Protein AF-A0A8S2U4J9-F1 (afdb_monomer)

Structure (mmCIF, N/CA/C/O backbone):
data_AF-A0A8S2U4J9-F1
#
_entry.id   AF-A0A8S2U4J9-F1
#
loop_
_atom_site.group_PDB
_atom_site.id
_atom_site.type_symbol
_atom_site.label_atom_id
_atom_site.label_alt_id
_atom_site.label_comp_id
_atom_site.label_asym_id
_atom_site.label_entity_id
_atom_site.label_seq_id
_atom_site.pdbx_PDB_ins_code
_atom_site.Cartn_x
_atom_site.Cartn_y
_atom_site.Cartn_z
_atom_site.occupancy
_atom_site.B_iso_or_equiv
_atom_site.auth_seq_id
_atom_site.auth_comp_id
_atom_site.auth_asym_id
_atom_site.auth_atom_id
_atom_site.pdbx_PDB_model_num
ATOM 1 N N . GLN A 1 1 ? -0.923 -7.277 4.933 1.00 73.62 1 GLN A N 1
ATOM 2 C CA . GLN A 1 1 ? 0.341 -7.608 4.238 1.00 73.62 1 GLN A CA 1
ATOM 3 C C . GLN A 1 1 ? 0.120 -8.498 3.011 1.00 73.62 1 GLN A C 1
ATOM 5 O O . GLN A 1 1 ? 0.466 -8.066 1.919 1.00 73.62 1 GLN A O 1
ATOM 10 N N . THR A 1 2 ? -0.538 -9.656 3.144 1.00 82.12 2 THR A N 1
ATOM 11 C CA . THR A 1 2 ? -0.773 -10.623 2.046 1.00 82.12 2 THR A CA 1
ATOM 12 C C . THR A 1 2 ? -1.411 -10.033 0.783 1.00 82.12 2 THR A C 1
ATOM 14 O O . THR A 1 2 ? -1.070 -10.451 -0.316 1.00 82.12 2 THR A O 1
ATOM 17 N N . LEU A 1 3 ? -2.297 -9.037 0.913 1.00 84.44 3 LEU A N 1
ATOM 18 C CA . LEU A 1 3 ? -2.905 -8.355 -0.238 1.00 84.44 3 LEU A CA 1
ATOM 19 C C . LEU A 1 3 ? -1.859 -7.671 -1.131 1.00 84.44 3 LEU A C 1
ATOM 21 O O . LEU A 1 3 ? -1.928 -7.778 -2.347 1.00 84.44 3 LEU A O 1
ATOM 25 N N . ILE A 1 4 ? -0.879 -6.986 -0.535 1.00 80.12 4 ILE A N 1
ATOM 26 C CA . ILE A 1 4 ? 0.176 -6.297 -1.292 1.00 80.12 4 ILE A CA 1
ATOM 27 C C . ILE A 1 4 ? 1.090 -7.334 -1.949 1.00 80.12 4 ILE A C 1
ATOM 29 O O . ILE A 1 4 ? 1.424 -7.219 -3.124 1.00 80.12 4 ILE A O 1
ATOM 33 N N . GLU A 1 5 ? 1.437 -8.389 -1.216 1.00 78.44 5 GLU A N 1
ATOM 34 C CA . GLU A 1 5 ? 2.281 -9.466 -1.736 1.00 78.44 5 GLU A CA 1
ATOM 35 C C . GLU A 1 5 ? 1.636 -10.218 -2.901 1.00 78.44 5 GLU A C 1
ATOM 37 O O . GLU A 1 5 ? 2.303 -10.518 -3.885 1.00 78.44 5 GLU A O 1
ATOM 42 N N . ARG A 1 6 ? 0.333 -10.490 -2.844 1.00 76.06 6 ARG A N 1
ATOM 43 C CA . ARG A 1 6 ? -0.348 -11.150 -3.958 1.00 76.06 6 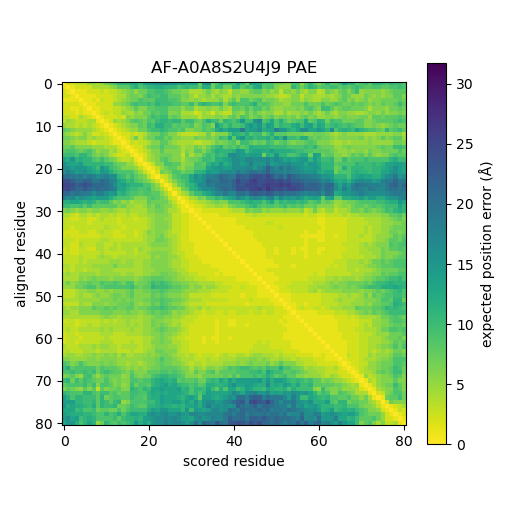ARG A CA 1
ATOM 44 C C . ARG A 1 6 ? -0.635 -10.181 -5.094 1.00 76.06 6 ARG A C 1
ATOM 46 O O . ARG A 1 6 ? -0.119 -10.365 -6.186 1.00 76.06 6 ARG A O 1
ATOM 53 N N . GLU A 1 7 ? -1.395 -9.126 -4.833 1.00 80.31 7 GLU A N 1
ATOM 54 C CA . GLU A 1 7 ? -1.981 -8.294 -5.892 1.00 80.31 7 GLU A CA 1
ATOM 55 C C . GLU A 1 7 ? -0.990 -7.316 -6.527 1.00 80.31 7 GLU A C 1
ATOM 57 O O . GLU A 1 7 ? -1.172 -6.908 -7.671 1.00 80.31 7 GLU A O 1
ATOM 62 N N . TRP A 1 8 ? 0.072 -6.938 -5.814 1.00 80.31 8 TRP A N 1
ATOM 63 C CA . TRP A 1 8 ? 1.051 -5.981 -6.330 1.00 80.31 8 TRP A CA 1
ATOM 64 C C . TRP A 1 8 ? 2.384 -6.626 -6.670 1.00 80.31 8 TRP A C 1
ATOM 66 O O . TRP A 1 8 ? 2.993 -6.264 -7.676 1.00 80.31 8 TRP A O 1
ATOM 76 N N . PHE A 1 9 ? 2.856 -7.566 -5.852 1.00 72.25 9 PHE A N 1
ATOM 77 C CA . PHE A 1 9 ? 4.127 -8.238 -6.111 1.00 72.25 9 PHE A CA 1
ATOM 78 C C . PHE A 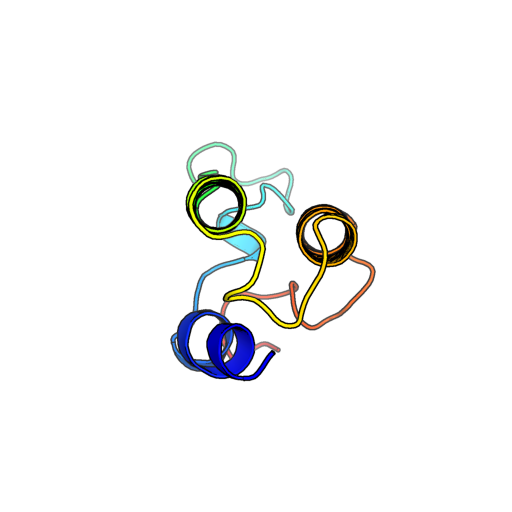1 9 ? 3.952 -9.393 -7.103 1.00 72.25 9 PHE A C 1
ATOM 80 O O . PHE A 1 9 ? 4.498 -9.300 -8.200 1.00 72.25 9 PHE A O 1
ATOM 87 N N . ALA A 1 10 ? 3.115 -10.389 -6.797 1.00 70.75 10 ALA A N 1
ATOM 88 C CA . ALA A 1 10 ? 2.983 -11.579 -7.645 1.00 70.75 10 ALA A CA 1
ATOM 89 C C . ALA A 1 10 ? 2.342 -11.307 -9.022 1.00 70.75 10 ALA A C 1
ATOM 91 O O . ALA A 1 10 ? 2.674 -11.963 -10.006 1.00 70.75 10 ALA A O 1
ATOM 92 N N . PHE A 1 11 ? 1.455 -10.312 -9.133 1.00 73.25 11 PHE A N 1
ATOM 93 C CA . PHE A 1 11 ? 0.881 -9.907 -10.428 1.00 73.25 11 PHE A CA 1
ATOM 94 C C . PHE A 1 11 ? 1.751 -8.908 -11.217 1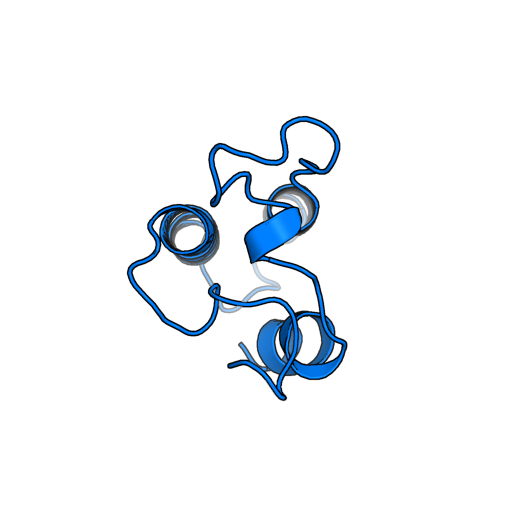.00 73.25 11 PHE A C 1
ATOM 96 O O . PHE A 1 11 ? 1.331 -8.417 -12.267 1.00 73.25 11 PHE A O 1
ATOM 103 N N . GLY A 1 12 ? 2.980 -8.629 -10.763 1.00 69.31 12 GLY A N 1
ATOM 104 C CA . GLY A 1 12 ? 3.996 -7.949 -11.573 1.00 69.31 12 GLY A CA 1
ATOM 105 C C . GLY A 1 12 ? 3.782 -6.444 -11.739 1.00 69.31 12 GLY A C 1
ATOM 106 O O . GLY A 1 12 ? 3.989 -5.895 -12.827 1.00 69.31 12 GLY A O 1
ATOM 107 N N . HIS A 1 13 ? 3.355 -5.743 -10.681 1.00 78.25 13 HIS A N 1
ATOM 108 C CA . HIS A 1 13 ? 3.363 -4.284 -10.723 1.00 78.25 13 HIS A CA 1
ATOM 109 C C . HIS A 1 13 ? 4.801 -3.780 -10.924 1.00 78.25 13 HIS A C 1
ATOM 111 O O . HIS A 1 13 ? 5.705 -4.107 -10.158 1.00 78.25 13 HIS A O 1
ATOM 117 N N . ARG A 1 14 ? 5.005 -2.951 -11.953 1.00 73.94 14 ARG A N 1
ATOM 118 C CA . ARG A 1 14 ? 6.330 -2.474 -12.381 1.00 73.94 14 ARG A CA 1
ATOM 119 C C . ARG A 1 14 ? 6.862 -1.350 -11.494 1.00 73.94 14 ARG A C 1
ATOM 121 O O . ARG A 1 14 ? 6.878 -0.186 -11.898 1.00 73.94 14 ARG A O 1
ATOM 128 N N . PHE A 1 15 ? 7.236 -1.678 -10.260 1.00 75.38 15 PHE A N 1
ATOM 129 C CA . PHE A 1 15 ? 7.642 -0.693 -9.260 1.00 75.38 15 PHE A CA 1
ATOM 130 C C . PHE A 1 15 ? 8.817 0.172 -9.721 1.00 75.38 15 PHE A C 1
ATOM 132 O O . PHE A 1 15 ? 8.764 1.387 -9.555 1.00 75.38 15 PHE A O 1
ATOM 139 N N . SER A 1 16 ? 9.840 -0.389 -10.361 1.00 70.06 16 SER A N 1
ATOM 140 C CA . SER A 1 16 ? 11.017 0.391 -10.761 1.00 70.06 16 SER A CA 1
ATOM 141 C C . SER A 1 16 ? 10.702 1.376 -11.890 1.00 70.06 16 SER A C 1
ATOM 143 O O . SER A 1 16 ? 11.083 2.550 -11.830 1.00 70.06 16 SER A O 1
ATOM 145 N N . HIS A 1 17 ? 9.898 0.937 -12.861 1.00 68.38 17 HIS A N 1
ATOM 146 C CA . HIS A 1 17 ? 9.479 1.755 -13.993 1.00 68.38 17 HIS A CA 1
ATOM 147 C C . HIS A 1 17 ? 8.476 2.848 -13.594 1.00 68.38 17 HIS A C 1
ATOM 149 O O . HIS A 1 17 ? 8.484 3.944 -14.157 1.00 68.38 17 HIS A O 1
ATOM 155 N N . ARG A 1 18 ? 7.595 2.564 -12.626 1.00 71.00 18 ARG A N 1
ATOM 156 C CA . ARG A 1 18 ? 6.537 3.487 -12.186 1.00 71.00 18 ARG A CA 1
ATOM 157 C C . ARG A 1 18 ? 6.991 4.485 -11.126 1.00 71.00 18 ARG A C 1
ATOM 159 O O . ARG A 1 18 ? 6.389 5.550 -11.035 1.00 71.00 18 ARG A O 1
ATOM 166 N N . SER A 1 19 ? 8.068 4.191 -10.396 1.00 67.38 19 SER A N 1
ATOM 167 C CA . SER A 1 19 ? 8.536 4.995 -9.252 1.00 67.38 19 SER A CA 1
ATOM 168 C C . SER A 1 19 ? 9.687 5.953 -9.590 1.00 67.38 19 SER A C 1
ATOM 170 O O . SER A 1 19 ? 10.317 6.491 -8.685 1.00 67.38 19 SER A O 1
ATOM 172 N N . ASN A 1 20 ? 9.981 6.170 -10.882 1.00 65.12 20 ASN A N 1
ATOM 173 C CA . ASN A 1 20 ? 11.090 7.013 -11.361 1.00 65.12 20 ASN A CA 1
ATOM 174 C C . ASN A 1 20 ? 12.448 6.654 -10.713 1.00 65.12 20 ASN A C 1
ATOM 176 O O . ASN A 1 20 ? 13.307 7.515 -10.527 1.00 65.12 20 ASN A O 1
ATOM 180 N N . GLN A 1 21 ? 12.640 5.378 -10.348 1.00 64.81 21 GLN A N 1
ATOM 181 C CA . GLN A 1 21 ? 13.843 4.892 -9.658 1.00 64.81 21 GLN A CA 1
ATOM 182 C C . GLN A 1 21 ? 15.082 4.892 -10.572 1.00 64.81 21 GLN A C 1
ATOM 184 O O . GLN A 1 21 ? 16.209 4.815 -10.089 1.00 64.81 21 GLN A O 1
ATOM 189 N N . THR A 1 22 ? 14.889 5.020 -11.887 1.00 60.94 22 THR A N 1
ATOM 190 C CA . THR A 1 22 ? 15.955 5.134 -12.888 1.00 60.94 22 THR A CA 1
ATOM 191 C C . THR A 1 22 ? 15.850 6.474 -13.614 1.00 60.94 22 THR A C 1
ATOM 193 O O . THR A 1 22 ? 14.826 6.758 -14.235 1.00 60.94 22 THR A O 1
ATOM 196 N N . ALA A 1 23 ? 16.924 7.272 -13.604 1.00 59.25 23 ALA A N 1
ATOM 197 C CA . ALA A 1 23 ? 16.984 8.615 -14.205 1.00 59.25 23 ALA A CA 1
ATOM 198 C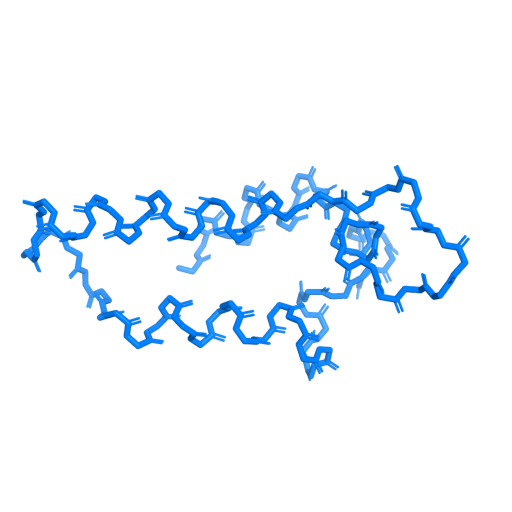 C . ALA A 1 23 ? 16.679 8.672 -15.721 1.00 59.25 23 ALA A C 1
ATOM 200 O O . ALA A 1 23 ? 16.495 9.753 -16.282 1.00 59.25 23 ALA A O 1
ATOM 201 N N . THR A 1 24 ? 16.637 7.518 -16.385 1.00 59.09 24 THR A N 1
ATOM 202 C CA . THR A 1 24 ? 16.528 7.359 -17.837 1.00 59.09 24 THR A CA 1
ATOM 203 C C . THR A 1 24 ? 15.091 7.337 -18.370 1.00 59.09 24 THR A C 1
ATOM 205 O O . THR A 1 24 ? 14.902 7.627 -19.547 1.00 59.09 24 THR A O 1
ATOM 208 N N . ASN A 1 25 ? 14.067 7.077 -17.543 1.00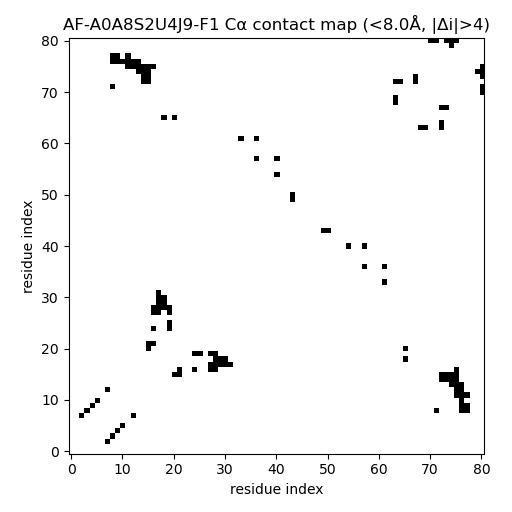 54.12 25 ASN A N 1
ATOM 209 C CA . ASN A 1 25 ? 12.683 6.866 -18.004 1.00 54.12 25 ASN A CA 1
ATOM 210 C C . ASN A 1 25 ? 11.687 7.872 -17.404 1.00 54.12 25 ASN A C 1
ATOM 212 O O . ASN A 1 25 ? 10.900 7.549 -16.518 1.00 54.12 25 ASN A O 1
ATOM 216 N N . LYS A 1 26 ? 11.670 9.102 -17.933 1.00 58.88 26 LYS A N 1
ATOM 217 C CA . LYS A 1 26 ? 10.746 10.166 -17.483 1.00 58.88 26 LYS A CA 1
ATOM 218 C C . LYS A 1 26 ? 9.301 10.012 -17.981 1.00 58.88 26 LYS A C 1
ATOM 220 O O . LYS A 1 26 ? 8.414 10.690 -17.479 1.00 58.88 26 LYS A O 1
ATOM 225 N N . THR A 1 27 ? 9.051 9.145 -18.962 1.00 63.47 27 THR A N 1
ATOM 226 C CA . THR A 1 27 ? 7.738 8.981 -19.616 1.00 63.47 27 THR A CA 1
ATOM 227 C C . THR A 1 27 ? 6.867 7.882 -18.998 1.00 63.47 27 THR A C 1
ATOM 229 O O . THR A 1 27 ? 5.714 7.729 -19.390 1.00 63.47 27 THR A O 1
ATOM 232 N N . GLY A 1 28 ? 7.397 7.117 -18.036 1.00 64.19 28 GLY A N 1
ATOM 233 C CA . GLY A 1 28 ? 6.730 5.955 -17.437 1.00 64.19 28 GLY A CA 1
ATOM 234 C C . GLY A 1 28 ? 6.260 6.136 -15.994 1.00 64.19 28 GLY A C 1
ATOM 235 O O . GLY A 1 28 ? 5.638 5.214 -15.459 1.00 64.19 28 GLY A O 1
ATOM 236 N N . PHE A 1 29 ? 6.551 7.286 -15.376 1.00 74.81 29 PHE A N 1
ATOM 237 C CA . PHE A 1 29 ? 6.187 7.573 -13.992 1.00 74.81 29 PHE A CA 1
ATOM 238 C C . PHE A 1 29 ? 4.668 7.646 -13.835 1.00 74.81 29 PHE A C 1
ATOM 240 O O . PHE A 1 29 ? 4.000 8.453 -14.479 1.00 74.81 29 PHE A O 1
ATOM 247 N N . ALA A 1 30 ? 4.136 6.819 -12.942 1.00 79.69 30 ALA A N 1
ATOM 248 C CA . ALA A 1 30 ? 2.758 6.918 -12.498 1.00 79.69 30 ALA A CA 1
ATOM 249 C C . ALA A 1 30 ? 2.695 6.438 -11.042 1.00 79.69 30 ALA A C 1
ATOM 251 O O . ALA A 1 30 ? 3.063 5.291 -10.777 1.00 79.69 30 ALA A O 1
ATOM 252 N N . PRO A 1 31 ? 2.219 7.263 -10.093 1.00 84.00 31 PRO A N 1
ATOM 253 C CA . PRO A 1 31 ? 2.226 6.947 -8.665 1.00 84.00 31 PRO A CA 1
ATOM 254 C C . PRO A 1 31 ? 1.082 5.989 -8.283 1.00 84.00 31 PRO A C 1
ATOM 256 O O . PRO A 1 31 ? 0.360 6.222 -7.322 1.00 84.00 31 PRO A O 1
ATOM 259 N N . VAL A 1 32 ? 0.893 4.905 -9.040 1.00 87.62 32 VAL A N 1
ATOM 260 C CA . VAL A 1 32 ? -0.266 3.999 -8.936 1.00 87.62 32 VAL A CA 1
ATOM 261 C C . VAL A 1 32 ? -0.338 3.334 -7.560 1.00 87.62 32 VAL A C 1
ATOM 263 O O . VAL A 1 32 ? -1.410 3.256 -6.967 1.00 87.62 32 VAL A O 1
ATOM 266 N N . PHE A 1 33 ? 0.804 2.910 -7.008 1.00 87.69 33 PHE A N 1
ATOM 267 C CA . PHE A 1 33 ? 0.847 2.347 -5.657 1.00 87.69 33 PHE A CA 1
ATOM 268 C C . PHE A 1 33 ? 0.536 3.395 -4.579 1.00 87.69 33 PHE A C 1
ATOM 270 O O . PHE A 1 33 ? -0.183 3.107 -3.626 1.00 87.69 33 PHE A O 1
ATOM 277 N N . LEU A 1 34 ? 1.010 4.635 -4.745 1.00 89.38 34 LEU A N 1
ATOM 278 C CA . LEU A 1 34 ? 0.675 5.727 -3.826 1.00 89.38 34 LEU A CA 1
ATOM 279 C C . LEU A 1 34 ? -0.810 6.101 -3.914 1.00 89.38 34 LEU A C 1
ATOM 281 O O . LEU A 1 34 ? -1.425 6.354 -2.885 1.00 89.38 34 LEU A O 1
ATOM 285 N N . GLN A 1 35 ? -1.402 6.071 -5.110 1.00 91.81 35 GLN A N 1
ATOM 286 C CA . GLN A 1 35 ? -2.835 6.290 -5.307 1.00 91.81 35 GLN A CA 1
ATOM 287 C C . GLN A 1 35 ? -3.668 5.198 -4.626 1.00 91.81 35 GLN A C 1
ATOM 289 O O . GLN A 1 35 ? -4.675 5.495 -3.993 1.00 91.81 35 GLN A O 1
ATOM 294 N N . PHE A 1 36 ? -3.230 3.940 -4.698 1.00 93.12 36 PHE A N 1
ATOM 295 C CA . PHE A 1 36 ? -3.846 2.860 -3.932 1.00 93.12 36 PHE A CA 1
ATOM 296 C C . PHE A 1 36 ? -3.781 3.118 -2.421 1.00 93.12 36 PHE A C 1
ATOM 298 O O . PHE A 1 36 ? -4.802 3.010 -1.746 1.00 93.12 36 PHE A O 1
ATOM 305 N N . LEU A 1 37 ? -2.615 3.502 -1.889 1.00 93.81 37 LEU A N 1
ATOM 306 C CA . LEU A 1 37 ? -2.480 3.821 -0.464 1.00 93.81 37 LEU A CA 1
ATOM 307 C C . LEU A 1 37 ? -3.352 5.013 -0.045 1.00 93.81 37 LEU A C 1
ATOM 309 O O . LEU A 1 37 ? -3.899 4.994 1.057 1.00 93.81 37 LEU A O 1
ATOM 313 N N . ASP A 1 38 ? -3.516 6.013 -0.915 1.00 94.06 38 ASP A N 1
ATOM 314 C CA . ASP A 1 38 ? -4.417 7.143 -0.677 1.00 94.06 38 ASP A CA 1
ATOM 315 C C . ASP A 1 38 ? -5.881 6.689 -0.594 1.00 94.06 38 ASP A C 1
ATOM 317 O O . ASP A 1 38 ? -6.576 7.018 0.364 1.00 94.06 38 ASP A O 1
ATOM 321 N N . ILE A 1 39 ? -6.331 5.833 -1.518 1.00 95.38 39 ILE A N 1
ATOM 322 C CA . ILE A 1 39 ? -7.681 5.251 -1.471 1.00 95.38 39 ILE A CA 1
ATOM 323 C C . ILE A 1 39 ? -7.885 4.455 -0.173 1.00 95.38 39 ILE A C 1
ATOM 325 O O . ILE A 1 39 ? -8.902 4.619 0.498 1.00 95.38 39 ILE A O 1
ATOM 329 N N . VAL A 1 40 ? -6.912 3.635 0.235 1.00 95.19 40 VAL A N 1
ATOM 330 C CA . VAL A 1 40 ? -6.986 2.892 1.507 1.00 95.19 40 VAL A CA 1
ATOM 331 C C . VAL A 1 40 ? -7.067 3.849 2.699 1.00 95.19 40 VAL A C 1
ATOM 333 O O . VAL A 1 40 ? -7.838 3.606 3.626 1.00 95.19 40 VAL A O 1
ATOM 336 N N . HIS A 1 41 ? -6.322 4.956 2.675 1.00 95.06 41 HIS A N 1
ATOM 337 C CA . HIS A 1 41 ? -6.399 5.980 3.713 1.00 95.06 41 HIS A CA 1
ATOM 338 C C . HIS A 1 41 ? -7.780 6.652 3.766 1.00 95.06 41 HIS A C 1
ATOM 340 O O . HIS A 1 41 ? -8.320 6.854 4.855 1.00 95.06 41 HIS A O 1
ATOM 346 N N . GLN A 1 42 ? -8.383 6.947 2.612 1.00 96.31 42 GLN A N 1
ATOM 347 C CA . GLN A 1 42 ? -9.735 7.502 2.537 1.00 96.31 42 GLN A CA 1
ATOM 348 C C . GLN A 1 42 ? -10.777 6.542 3.131 1.00 96.31 42 GLN A C 1
ATOM 350 O O . GLN A 1 42 ? -11.626 6.983 3.906 1.00 96.31 42 GLN A O 1
ATOM 355 N N . ILE A 1 43 ? -10.689 5.239 2.840 1.00 95.88 43 ILE A N 1
ATOM 356 C CA . ILE A 1 43 ? -11.596 4.228 3.414 1.00 95.88 43 ILE A CA 1
ATOM 357 C C . ILE A 1 43 ? -11.360 4.084 4.923 1.00 95.88 43 ILE A C 1
ATOM 359 O O . ILE A 1 43 ? -12.318 4.024 5.690 1.00 95.88 43 ILE A O 1
ATOM 363 N N . TRP A 1 44 ? -10.102 4.105 5.374 1.00 95.38 44 TRP A N 1
ATOM 364 C CA . TRP A 1 44 ? -9.767 4.087 6.800 1.00 95.38 44 TRP A CA 1
ATOM 365 C C . TRP A 1 44 ? -10.409 5.263 7.551 1.00 95.38 44 TRP A C 1
ATOM 367 O O . TRP A 1 44 ? -10.955 5.074 8.633 1.00 95.38 44 TRP A O 1
ATOM 377 N N . ASN A 1 45 ? -10.407 6.468 6.966 1.00 94.88 45 ASN A N 1
ATOM 378 C CA . ASN A 1 45 ? -11.051 7.642 7.568 1.00 94.88 45 ASN A CA 1
ATOM 379 C C . ASN A 1 45 ? -12.582 7.504 7.652 1.00 94.88 45 ASN A C 1
ATOM 381 O O . ASN A 1 45 ? -13.189 8.080 8.552 1.00 94.88 45 ASN A O 1
ATOM 385 N N . GLN A 1 46 ? -13.206 6.759 6.733 1.00 96.69 46 GLN A N 1
ATOM 386 C CA . GLN A 1 46 ? -14.645 6.474 6.771 1.00 96.69 46 GLN A CA 1
ATOM 387 C C . GLN A 1 46 ? -14.992 5.395 7.808 1.00 96.69 46 GLN A C 1
ATOM 389 O O . GLN A 1 46 ? -16.047 5.470 8.435 1.00 96.69 46 GLN A O 1
ATOM 394 N N . TYR A 1 47 ? -14.097 4.425 8.018 1.00 94.75 47 TYR A N 1
ATOM 395 C CA . TYR A 1 47 ? -14.322 3.251 8.866 1.00 94.75 47 TYR A CA 1
ATOM 396 C C . TYR A 1 47 ? -13.143 2.990 9.822 1.00 94.75 47 TYR A C 1
ATOM 398 O O . TYR A 1 47 ? -12.439 1.987 9.686 1.00 94.75 47 TYR A O 1
ATOM 406 N N . PRO A 1 48 ? -12.904 3.861 10.819 1.00 91.44 48 PRO A N 1
ATOM 407 C CA . PRO A 1 48 ? -11.695 3.815 11.647 1.00 91.44 48 PRO A CA 1
ATOM 408 C C . PRO A 1 48 ? -11.578 2.571 12.546 1.00 91.44 48 PRO A C 1
ATOM 410 O O . PRO A 1 48 ? -10.497 2.304 13.064 1.00 91.44 48 PRO A O 1
ATOM 413 N N . THR A 1 49 ? -12.663 1.816 12.746 1.00 93.81 49 THR A N 1
ATOM 414 C CA . THR A 1 49 ? -12.702 0.591 13.568 1.00 93.81 49 THR A CA 1
ATOM 415 C C . THR A 1 49 ? -12.593 -0.704 12.766 1.00 93.81 49 THR A C 1
ATOM 417 O O . THR A 1 49 ? -12.392 -1.757 13.360 1.00 93.81 49 THR A O 1
ATOM 420 N N . GLU A 1 50 ? -12.721 -0.647 11.438 1.00 94.50 50 GLU A N 1
ATOM 421 C CA . GLU A 1 50 ? -12.765 -1.840 10.573 1.00 94.50 50 GLU A CA 1
ATOM 422 C C . GLU A 1 50 ? -11.371 -2.317 10.137 1.00 94.50 50 GLU A C 1
ATOM 424 O O . GLU A 1 50 ? -11.221 -3.378 9.532 1.00 94.50 50 GLU A O 1
ATOM 429 N N . PHE A 1 51 ? -10.330 -1.540 10.442 1.00 93.19 51 PHE A N 1
ATOM 430 C CA . PHE A 1 51 ? -8.953 -1.850 10.079 1.00 93.19 51 PHE A CA 1
ATOM 431 C C . PHE A 1 51 ? -8.107 -2.128 11.319 1.00 93.19 51 PHE A C 1
ATOM 433 O O . PHE A 1 51 ? -8.046 -1.325 12.244 1.00 93.19 51 PHE A O 1
ATOM 440 N N . GLU A 1 52 ? -7.376 -3.241 11.289 1.00 93.62 52 GLU A N 1
ATOM 441 C CA . GLU A 1 52 ? -6.411 -3.616 12.331 1.00 93.62 52 GLU A CA 1
ATOM 442 C C . GLU A 1 52 ? -5.185 -2.682 12.360 1.00 93.62 52 GLU A C 1
ATOM 444 O O . GLU A 1 52 ? -4.573 -2.460 13.404 1.00 93.62 52 GLU A O 1
ATOM 449 N N . PHE A 1 53 ? -4.809 -2.117 11.208 1.00 92.56 53 PHE A N 1
ATOM 450 C CA . PHE A 1 53 ? -3.643 -1.245 11.088 1.00 92.56 53 PHE A CA 1
ATOM 451 C C . PHE A 1 53 ? -3.983 0.229 11.333 1.00 92.56 53 PHE A C 1
ATOM 453 O O . PHE A 1 53 ? -5.089 0.710 11.088 1.00 92.56 53 PHE A O 1
ATOM 460 N N . ASN A 1 54 ? -2.969 0.983 11.754 1.00 90.88 54 ASN A N 1
ATOM 461 C CA . ASN A 1 54 ? -3.071 2.423 11.960 1.00 90.88 54 ASN A CA 1
ATOM 462 C C . ASN A 1 54 ? -2.580 3.219 10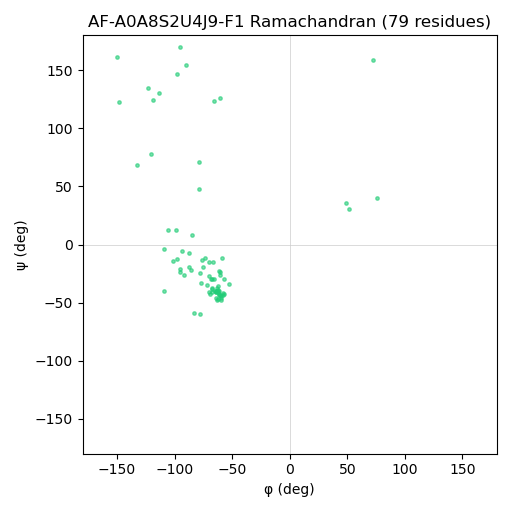.737 1.00 90.88 54 ASN A C 1
ATOM 464 O O . ASN A 1 54 ? -1.929 2.698 9.829 1.00 90.88 54 ASN A O 1
ATOM 468 N N . GLN A 1 55 ? -2.830 4.529 10.738 1.00 90.12 55 GLN A N 1
ATOM 469 C CA . GLN A 1 55 ? -2.372 5.419 9.665 1.00 90.12 55 GLN A CA 1
ATOM 470 C C . GLN A 1 55 ? -0.844 5.449 9.494 1.00 90.12 55 GLN A C 1
ATOM 472 O O . GLN A 1 55 ? -0.354 5.754 8.406 1.00 90.12 55 GLN A O 1
ATOM 477 N N . TYR A 1 56 ? -0.079 5.163 10.555 1.00 93.38 56 TYR A N 1
ATOM 478 C CA . TYR A 1 56 ? 1.382 5.108 10.476 1.00 93.38 56 TYR A CA 1
ATOM 479 C C . TYR A 1 56 ? 1.840 3.988 9.536 1.00 93.38 56 TYR A C 1
ATOM 481 O O . TYR A 1 56 ? 2.767 4.200 8.758 1.00 93.38 56 TYR A O 1
ATOM 489 N N . TYR A 1 57 ? 1.148 2.848 9.525 1.00 92.06 57 TYR A N 1
ATOM 490 C CA . TYR A 1 57 ? 1.450 1.741 8.620 1.00 92.06 57 TYR A CA 1
ATOM 491 C C . TYR A 1 57 ? 1.382 2.149 7.139 1.00 92.06 57 TYR A C 1
ATOM 493 O O . TYR A 1 57 ? 2.294 1.847 6.371 1.00 92.06 57 TYR A O 1
ATOM 501 N N . LEU A 1 58 ? 0.358 2.909 6.735 1.00 92.94 58 LEU A N 1
ATOM 502 C CA . LEU A 1 58 ? 0.237 3.393 5.352 1.00 92.94 58 LEU A CA 1
ATOM 503 C C . LEU A 1 58 ? 1.380 4.350 4.980 1.00 92.94 58 LEU A C 1
ATOM 505 O O . LEU A 1 58 ? 1.957 4.239 3.898 1.00 92.94 58 LEU A O 1
ATOM 509 N N . ARG A 1 59 ? 1.767 5.247 5.899 1.00 91.94 59 ARG A N 1
ATOM 510 C CA . ARG A 1 59 ? 2.911 6.159 5.700 1.00 91.94 59 ARG A CA 1
ATOM 511 C C . ARG A 1 59 ? 4.232 5.399 5.607 1.00 91.94 59 ARG A C 1
ATOM 513 O O . ARG A 1 59 ? 5.069 5.737 4.775 1.00 91.94 59 ARG A O 1
ATOM 520 N N . PHE A 1 60 ? 4.406 4.369 6.431 1.00 92.12 60 PHE A N 1
ATOM 521 C CA . PHE A 1 60 ? 5.570 3.488 6.405 1.00 92.12 60 PHE A CA 1
ATOM 522 C C . PHE A 1 60 ? 5.710 2.795 5.042 1.00 92.12 60 PHE A C 1
ATOM 524 O O . PHE A 1 60 ? 6.789 2.825 4.449 1.00 92.12 60 PHE A O 1
ATOM 531 N N . LEU A 1 61 ? 4.616 2.250 4.499 1.00 90.69 61 LEU A N 1
ATOM 532 C CA . LEU A 1 61 ? 4.600 1.636 3.167 1.00 90.69 61 LEU A CA 1
ATOM 533 C C . LEU A 1 61 ? 4.928 2.645 2.059 1.00 90.69 61 LEU A C 1
ATOM 535 O O . LEU A 1 61 ? 5.772 2.361 1.210 1.00 90.69 61 LEU A O 1
ATOM 539 N N . ALA A 1 62 ? 4.313 3.831 2.085 1.00 89.56 62 ALA A N 1
ATOM 540 C CA . ALA A 1 62 ? 4.567 4.883 1.099 1.00 89.56 62 ALA A CA 1
ATOM 541 C C . ALA A 1 62 ? 6.032 5.349 1.114 1.00 89.56 62 ALA A C 1
ATOM 543 O O . ALA A 1 62 ? 6.655 5.500 0.063 1.00 89.56 62 ALA A O 1
ATOM 544 N N . TYR A 1 63 ? 6.607 5.533 2.307 1.00 89.38 63 TYR A N 1
ATOM 545 C CA . TYR A 1 63 ? 8.008 5.913 2.459 1.00 89.38 63 TYR A CA 1
ATOM 546 C C . TYR A 1 63 ? 8.940 4.835 1.900 1.00 89.38 63 TYR A C 1
ATOM 548 O O . TYR A 1 63 ? 9.837 5.135 1.114 1.00 89.38 63 TYR A O 1
ATOM 556 N N . HIS A 1 64 ? 8.712 3.570 2.257 1.00 87.88 64 HIS A N 1
ATOM 557 C CA . HIS A 1 64 ? 9.589 2.475 1.847 1.00 87.88 64 HIS A CA 1
ATOM 558 C C . HIS A 1 64 ? 9.434 2.035 0.393 1.00 87.88 64 HIS A C 1
ATOM 560 O O . HIS A 1 64 ? 10.378 1.469 -0.159 1.00 87.88 64 HIS A O 1
ATOM 566 N N . HIS A 1 65 ? 8.312 2.368 -0.243 1.00 82.62 65 HIS A N 1
ATOM 567 C CA . HIS A 1 65 ? 8.138 2.278 -1.690 1.00 82.62 65 HIS A CA 1
ATOM 568 C C . HIS A 1 65 ? 9.112 3.194 -2.453 1.00 82.62 65 HIS A C 1
ATOM 570 O O . HIS A 1 65 ? 9.675 2.787 -3.467 1.00 82.62 65 HIS A O 1
ATOM 576 N N . LEU A 1 66 ? 9.356 4.406 -1.945 1.00 79.25 66 LEU A N 1
ATOM 577 C CA . LEU A 1 66 ? 10.257 5.380 -2.574 1.00 79.25 66 LEU A CA 1
ATOM 578 C C . LEU A 1 66 ? 11.701 5.283 -2.069 1.00 79.25 66 LEU A C 1
ATOM 580 O O . LEU A 1 66 ? 12.630 5.670 -2.771 1.00 79.25 66 LEU A O 1
ATOM 584 N N . SER A 1 67 ? 11.915 4.794 -0.844 1.00 83.06 67 SER A N 1
ATOM 585 C CA . SER A 1 67 ? 13.227 4.867 -0.195 1.00 83.06 67 SER A CA 1
ATOM 586 C C . SER A 1 67 ? 14.267 3.898 -0.760 1.00 83.06 67 SER A C 1
ATOM 588 O O . SER A 1 67 ? 15.419 3.974 -0.338 1.00 83.06 67 SER A O 1
ATOM 590 N N . ASN A 1 68 ? 13.874 2.926 -1.594 1.00 73.81 68 ASN A N 1
ATOM 591 C CA . ASN A 1 68 ? 14.746 1.848 -2.080 1.00 73.81 68 ASN A CA 1
ATOM 592 C C . ASN A 1 68 ? 15.537 1.151 -0.952 1.00 73.81 68 ASN A C 1
ATOM 594 O O . ASN A 1 68 ? 16.693 0.778 -1.125 1.00 73.81 68 ASN A O 1
ATOM 598 N N . ARG A 1 69 ? 14.934 0.987 0.236 1.00 77.81 69 ARG A N 1
ATOM 599 C CA . ARG A 1 69 ? 15.602 0.326 1.380 1.00 77.81 69 ARG A CA 1
ATOM 600 C C . ARG A 1 69 ? 15.269 -1.153 1.504 1.00 77.81 69 ARG A C 1
ATOM 602 O O . ARG A 1 69 ? 16.021 -1.891 2.128 1.00 77.81 69 ARG A O 1
ATOM 609 N N . PHE A 1 70 ? 14.159 -1.576 0.909 1.00 77.62 70 PHE A N 1
ATOM 610 C CA . PHE A 1 70 ? 13.700 -2.956 0.938 1.00 77.62 70 PHE A CA 1
ATOM 611 C C . PHE A 1 70 ? 13.531 -3.470 -0.484 1.00 77.62 70 PHE A C 1
ATOM 613 O O . PHE A 1 70 ? 12.929 -2.798 -1.321 1.00 77.62 70 PHE A O 1
ATOM 620 N N . LYS A 1 71 ? 14.026 -4.687 -0.733 1.00 69.06 71 LYS A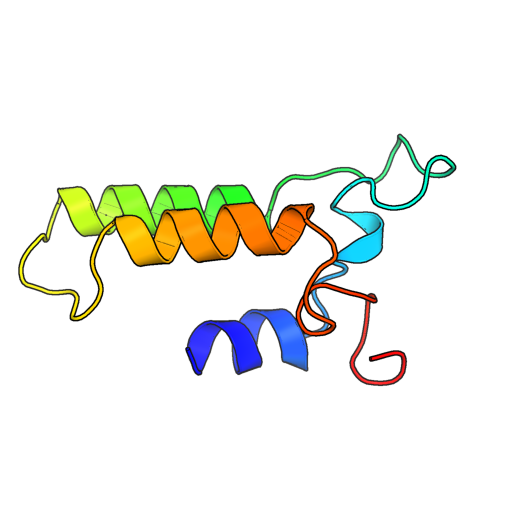 N 1
ATOM 621 C CA . LYS A 1 71 ? 13.939 -5.351 -2.041 1.00 69.06 71 LYS A CA 1
ATOM 622 C C . LYS A 1 71 ? 12.500 -5.594 -2.499 1.00 69.06 71 LYS A C 1
ATOM 624 O O . LYS A 1 71 ? 12.253 -5.659 -3.693 1.00 69.06 71 LYS A O 1
ATOM 629 N N . ASN A 1 72 ? 11.546 -5.638 -1.567 1.00 65.06 72 ASN A N 1
ATOM 630 C CA . ASN A 1 72 ? 10.127 -5.861 -1.856 1.00 65.06 72 ASN A CA 1
ATOM 631 C C . ASN A 1 72 ? 9.534 -4.838 -2.843 1.00 65.06 72 ASN A C 1
ATOM 633 O O . ASN A 1 72 ? 8.621 -5.176 -3.584 1.00 65.06 72 ASN A O 1
ATOM 637 N N . PHE A 1 73 ? 10.052 -3.606 -2.877 1.00 63.94 73 PHE A N 1
ATOM 638 C CA . PHE A 1 73 ? 9.610 -2.552 -3.805 1.00 63.94 73 PHE A CA 1
ATOM 639 C C . PHE A 1 73 ? 10.610 -2.287 -4.936 1.00 63.94 73 PHE A C 1
ATOM 641 O O . PHE A 1 73 ? 10.516 -1.272 -5.627 1.00 63.94 73 PHE A O 1
ATOM 648 N N . MET A 1 74 ? 11.591 -3.172 -5.103 1.00 61.78 74 MET A N 1
ATOM 649 C CA . MET A 1 74 ? 12.549 -3.119 -6.196 1.00 61.78 74 MET A CA 1
ATOM 650 C C . MET A 1 74 ? 12.102 -4.083 -7.292 1.00 61.78 74 MET A C 1
ATOM 652 O O . MET A 1 74 ? 11.566 -5.152 -6.996 1.00 61.78 74 MET A O 1
ATOM 656 N N . LEU A 1 75 ? 12.389 -3.711 -8.540 1.00 62.72 75 LEU A N 1
ATOM 657 C CA . LEU A 1 75 ? 12.278 -4.578 -9.719 1.00 62.72 75 LEU A CA 1
ATOM 658 C C . LEU A 1 75 ? 10.823 -4.858 -10.139 1.00 62.72 75 LEU A C 1
ATOM 660 O O . LEU A 1 75 ? 9.875 -4.648 -9.370 1.00 62.72 75 LEU A O 1
ATOM 664 N N . ASP A 1 76 ? 10.649 -5.241 -11.405 1.00 59.12 76 ASP A N 1
ATOM 665 C CA . ASP A 1 76 ? 9.358 -5.164 -12.098 1.00 59.12 76 ASP A CA 1
ATOM 666 C C . ASP A 1 76 ? 8.622 -6.506 -12.200 1.00 59.12 76 ASP A C 1
ATOM 668 O O . ASP A 1 76 ? 7.425 -6.518 -12.494 1.00 59.12 76 ASP A O 1
ATOM 672 N N . CYS A 1 77 ? 9.297 -7.627 -11.939 1.00 59.81 77 CYS A N 1
ATOM 673 C CA . CYS A 1 77 ? 8.674 -8.947 -11.885 1.00 59.81 77 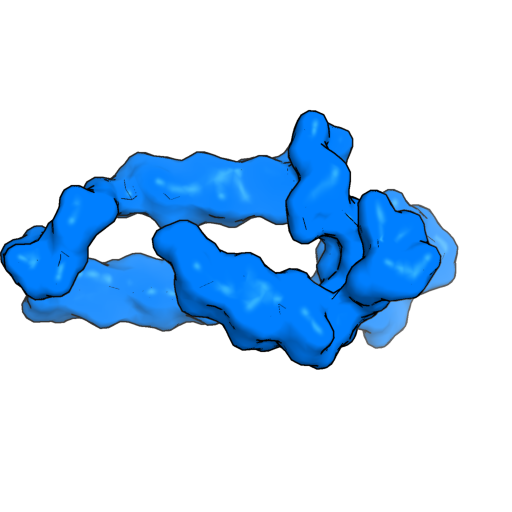CYS A CA 1
ATOM 674 C C . CYS A 1 77 ? 9.382 -9.895 -10.907 1.00 59.81 77 CYS A C 1
ATOM 676 O O . CYS A 1 77 ? 10.547 -9.694 -10.573 1.00 59.81 77 CYS A O 1
ATOM 678 N N . ASP A 1 78 ? 8.691 -10.965 -10.500 1.00 60.03 78 ASP A N 1
ATOM 679 C CA . ASP A 1 78 ? 9.234 -12.005 -9.608 1.00 60.03 78 ASP A CA 1
ATOM 680 C C . ASP A 1 78 ? 10.463 -12.721 -10.189 1.00 60.03 78 ASP A C 1
ATOM 682 O O . ASP A 1 78 ? 11.276 -13.250 -9.447 1.00 60.03 78 ASP A O 1
ATOM 686 N N . CYS A 1 79 ? 10.628 -12.735 -11.516 1.00 58.69 79 CYS A N 1
ATOM 687 C CA . CYS A 1 79 ? 11.830 -13.287 -12.144 1.00 58.69 79 CYS A CA 1
ATOM 688 C C . CYS A 1 79 ? 13.073 -12.415 -11.894 1.00 58.69 79 CYS A C 1
ATOM 690 O O . CYS A 1 79 ? 14.195 -12.915 -11.937 1.00 58.69 79 CYS A O 1
ATOM 692 N N . GLU A 1 80 ? 12.881 -11.112 -11.683 1.00 55.06 80 GLU A N 1
ATOM 693 C CA . GLU A 1 80 ? 13.962 -10.156 -11.446 1.00 55.06 80 GLU A CA 1
ATOM 694 C C . GLU A 1 80 ? 14.214 -9.923 -9.952 1.00 55.06 80 GLU A C 1
ATOM 696 O O . GLU A 1 80 ? 15.318 -9.504 -9.608 1.00 55.06 80 GLU A O 1
ATOM 701 N N . ARG A 1 81 ? 13.211 -10.172 -9.099 1.00 60.56 81 ARG A N 1
ATOM 702 C CA . ARG A 1 81 ? 13.169 -9.832 -7.670 1.00 60.56 81 ARG A CA 1
ATOM 703 C C . ARG A 1 81 ? 13.758 -10.914 -6.762 1.00 60.56 81 ARG A C 1
ATOM 705 O O . ARG A 1 81 ? 14.496 -10.522 -5.824 1.00 60.56 81 ARG A O 1
#

Radius of gyration: 13.45 Å; Cα contacts (8 Å, |Δi|>4): 67; chains: 1; bounding box: 32×24×33 Å

Mean predicted aligned error: 7.0 Å

Foldseek 3Di:
DVCCCVVPAAVFAFLCQQQCVDVPRPPRHDVVVLVVLVVVVVVCVVPVPPDPDDPVVSVVVVCCSNVVPDCSNDGGHPVVD

Sequence (81 aa):
QTLIEREWFAFGHRFSHRSNQTATNKTGFAPVFLQFLDIVHQIWNQYPTEFEFNQYYLRFLAYHHLSNRFKNFMLDCDCER

Solvent-accessible surface area (backbone atoms only — not comparable to full-atom values): 4853 Å² total; per-residue (Å²): 112,70,65,53,51,47,70,38,46,72,68,37,47,43,38,36,55,24,64,53,73,47,96,84,46,83,87,52,56,48,65,59,70,56,52,50,50,48,53,52,49,55,52,39,73,76,40,72,82,82,49,96,71,58,74,64,57,58,52,51,52,57,50,44,54,72,61,73,77,45,68,90,46,40,47,41,36,75,92,75,90

Nearest PDB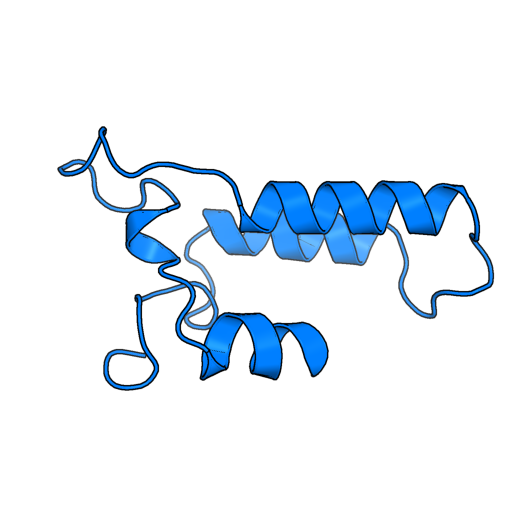 structures (foldseek):
  4y7i-assembly1_B  TM=9.579E-01  e=1.693E-05  Homo sapiens
  2yf0-assembly1_A-2  TM=9.706E-01  e=6.886E-05  Homo sapiens
  5gnh-assembly2_A  TM=9.093E-01  e=2.006E-04  Homo sapiens
  5gnh-assembly3_B  TM=9.105E-01  e=2.451E-04  Homo sapiens

Secondary structure (DSSP, 8-state):
-HHHIIIIIITT--HHHHTT-STT-TTS---HHHHHHHHHHHHHHH-TTS-SS-HHHHHHHHHHHHS--SGGGSSSSTTT-

InterPro domains:
  IPR010569 Myotubularin-like, phosphatase domain [PF06602] (1-81)
  IPR010569 Myotubularin-like, phosphatase domain [PS51339] (1-81)
  IPR029021 Protein-tyrosine phosphatase-like [SSF52799] (1-81)
  IPR030564 Myotubularin [PTHR10807] (1-81)

Organism: NCBI:txid392030

pLDDT: mean 79.27, std 13.01, range [54.12, 96.69]